Protein AF-A0AA39K3X1-F1 (afdb_monomer_lite)

InterPro domains:
  IPR007224 Transcription initiation factor Rrn11, conserved region [PF04090] (18-90)
  IPR053029 Transcription initiation factor Rrn11 [PTHR28244] (105-151)

Radius of gyration: 19.69 Å; chains: 1; bounding box: 39×39×62 Å

Foldseek 3Di:
DDDPQAPVLVVDDPPDDPVVSVLSVLVNQLVVCLVVVVLVSNLVSLVVNVPDPVDPNLVVLVSVLSSQDRPPLEPVNLVVSLVSLVVSCVVCVPCVLVSLVVNLVSCVSNVNLVVSLVSLVVPCVDPPNVPPVVSVVSNVVSVVVVVVCVVVVDPPDDDDPPPPDD

Sequence (166 aa):
MSLPFLFHSLDVGPRLSARKLHICRLYDVLELSLSRNELTRARKAWAILARCKEIHWTTMWTTAVRVLGDETFDEHDSSKKIAFLHEMMLQLPDKRETILKEIILRNIMAGQFRKALDELELYLPSFPYQDDPVLHNYAGLLSLYLSQSSINGVDDGMLPFDVFQA

Organism: NCBI:txid47425

Structure (mmCIF, N/CA/C/O backbone):
data_AF-A0AA39K3X1-F1
#
_entry.id   AF-A0AA39K3X1-F1
#
loop_
_atom_site.group_PDB
_atom_site.id
_atom_site.type_symbol
_atom_site.label_atom_id
_atom_site.label_alt_id
_atom_site.label_comp_id
_atom_site.label_asym_id
_atom_site.label_entity_id
_atom_site.label_seq_id
_atom_site.pdbx_PDB_ins_code
_atom_site.Cartn_x
_atom_site.Cartn_y
_atom_site.Cartn_z
_atom_site.occupancy
_atom_site.B_iso_or_equiv
_atom_site.auth_seq_id
_atom_site.auth_comp_id
_atom_site.auth_asym_id
_atom_site.auth_atom_id
_atom_site.pdbx_PDB_model_num
ATOM 1 N N . MET A 1 1 ? -7.489 -3.195 -12.512 1.00 32.59 1 MET A N 1
ATOM 2 C CA . MET A 1 1 ? -7.018 -3.435 -13.894 1.00 32.59 1 MET A CA 1
ATOM 3 C C . 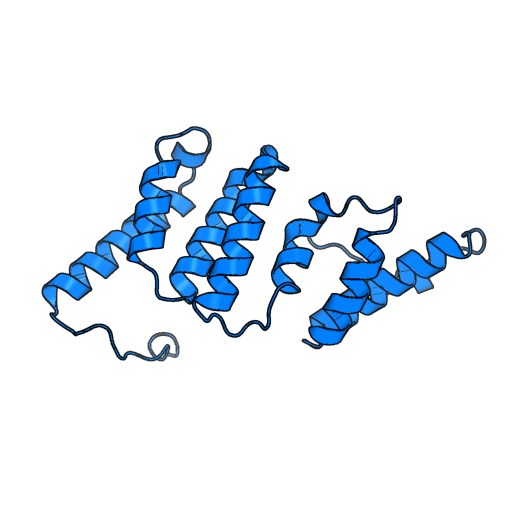MET A 1 1 ? -5.902 -4.461 -13.842 1.00 32.59 1 MET A C 1
ATOM 5 O O . MET A 1 1 ? -4.822 -4.149 -13.361 1.00 32.59 1 MET A O 1
ATOM 9 N N . SER A 1 2 ? -6.200 -5.694 -14.242 1.00 39.28 2 SER A N 1
ATOM 10 C CA . SER A 1 2 ? -5.246 -6.797 -14.360 1.00 39.28 2 SER A CA 1
ATOM 11 C C . SER A 1 2 ? -4.316 -6.541 -15.546 1.00 39.28 2 SER A C 1
ATOM 13 O O . SER A 1 2 ? -4.753 -6.548 -16.695 1.00 39.28 2 SER A O 1
ATOM 15 N N . LEU A 1 3 ? -3.050 -6.267 -15.264 1.00 47.81 3 LEU A N 1
ATOM 16 C CA . LEU A 1 3 ? -2.003 -6.101 -16.263 1.00 47.81 3 LEU A CA 1
ATOM 17 C C . LEU A 1 3 ? -1.613 -7.500 -16.808 1.00 47.81 3 LEU A C 1
ATOM 19 O O . LEU A 1 3 ? -1.159 -8.332 -16.024 1.00 47.81 3 LEU A O 1
ATOM 23 N N . PRO A 1 4 ? -1.744 -7.793 -18.121 1.00 52.97 4 PRO A N 1
ATOM 24 C CA . PRO A 1 4 ? -1.232 -9.027 -18.718 1.00 52.97 4 PRO A CA 1
ATOM 25 C C . PRO A 1 4 ? 0.275 -8.865 -18.986 1.00 52.97 4 PRO A C 1
ATOM 27 O O . PRO A 1 4 ? 0.670 -8.477 -20.080 1.00 52.97 4 PRO A O 1
ATOM 30 N N . PHE A 1 5 ? 1.122 -9.021 -17.963 1.00 53.84 5 PHE A N 1
ATOM 31 C CA . PHE A 1 5 ? 2.535 -8.595 -18.046 1.00 53.84 5 PHE A CA 1
ATOM 32 C C . PHE A 1 5 ? 3.573 -9.695 -17.821 1.00 53.84 5 PHE A C 1
ATOM 34 O O . PHE A 1 5 ? 4.760 -9.433 -17.994 1.00 53.84 5 PHE A O 1
ATOM 41 N N . LEU A 1 6 ? 3.171 -10.922 -17.488 1.00 55.50 6 LEU A N 1
ATOM 42 C CA . LEU A 1 6 ? 4.128 -12.017 -17.347 1.00 55.50 6 LEU A CA 1
ATOM 43 C C . LEU A 1 6 ? 4.673 -12.427 -18.719 1.00 55.50 6 LEU A C 1
ATOM 45 O O . LEU A 1 6 ? 3.911 -12.830 -19.593 1.00 55.50 6 LEU A O 1
ATOM 49 N N . PHE A 1 7 ? 5.998 -12.363 -18.868 1.00 61.19 7 PHE A N 1
ATOM 50 C CA . PHE A 1 7 ? 6.747 -12.811 -20.043 1.00 61.19 7 PHE A CA 1
ATOM 51 C C . PHE A 1 7 ? 6.624 -11.930 -21.283 1.00 61.19 7 PHE A C 1
ATOM 53 O O . PHE A 1 7 ? 6.866 -12.399 -22.396 1.00 61.19 7 PHE A O 1
ATOM 60 N N . HIS A 1 8 ? 6.364 -10.629 -21.122 1.00 63.56 8 HIS A N 1
ATOM 61 C CA . HIS A 1 8 ? 6.401 -9.722 -22.271 1.00 63.56 8 HIS A CA 1
ATOM 62 C C . HIS A 1 8 ? 7.777 -9.732 -22.954 1.00 63.56 8 HIS A C 1
ATOM 64 O O . HIS A 1 8 ? 7.856 -9.518 -24.154 1.00 63.56 8 HIS A O 1
ATOM 70 N N . SER A 1 9 ? 8.856 -10.066 -22.231 1.00 56.94 9 SER A N 1
ATOM 71 C CA . SER A 1 9 ? 10.188 -10.278 -22.812 1.00 56.94 9 SER A CA 1
ATOM 72 C C . SER A 1 9 ? 10.268 -11.391 -23.870 1.00 56.94 9 SER A C 1
ATOM 74 O O . SER A 1 9 ? 11.198 -11.354 -24.677 1.00 56.94 9 SER A O 1
ATOM 76 N N . LEU A 1 10 ? 9.327 -12.343 -23.886 1.00 58.78 10 LEU A N 1
ATOM 77 C CA . LEU A 1 10 ? 9.239 -13.416 -24.884 1.00 58.78 10 LEU A CA 1
ATOM 78 C C . LEU A 1 10 ? 8.483 -12.983 -26.149 1.00 58.78 10 LEU A C 1
ATOM 80 O O . LEU A 1 10 ? 8.795 -13.471 -27.231 1.00 58.78 10 LEU A O 1
ATOM 84 N N . ASP A 1 11 ? 7.545 -12.042 -26.020 1.00 57.19 11 ASP A N 1
ATOM 85 C CA . ASP A 1 11 ? 6.695 -11.562 -27.119 1.00 57.19 11 ASP A CA 1
ATOM 86 C C . ASP A 1 11 ? 7.312 -10.408 -27.917 1.00 57.19 11 ASP A C 1
ATOM 88 O O . ASP A 1 11 ? 6.744 -9.963 -28.922 1.00 57.19 11 ASP A O 1
ATOM 92 N N . VAL A 1 12 ? 8.467 -9.872 -27.498 1.00 62.19 12 VAL A N 1
ATOM 93 C CA . VAL A 1 12 ? 8.986 -8.677 -28.164 1.00 62.19 12 VAL A CA 1
ATOM 94 C C . VAL A 1 12 ? 9.766 -8.990 -29.432 1.00 62.19 12 VAL A C 1
ATOM 96 O O . VAL A 1 12 ? 10.792 -9.666 -29.422 1.00 62.19 12 VAL A O 1
ATOM 99 N N . GLY A 1 13 ? 9.295 -8.401 -30.533 1.00 60.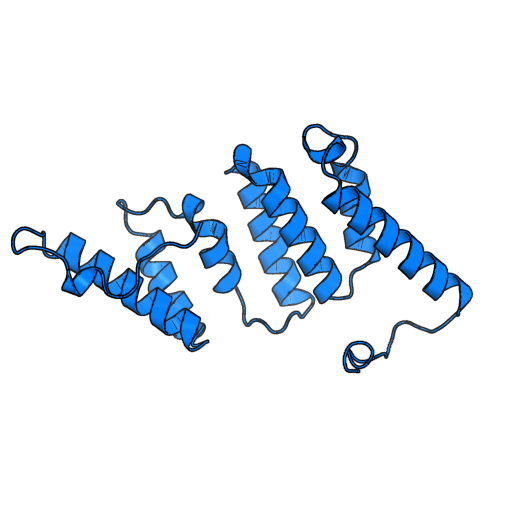94 13 GLY A N 1
ATOM 100 C CA . GLY A 1 13 ? 9.926 -8.496 -31.842 1.00 60.94 13 GLY A CA 1
ATOM 101 C C . GLY A 1 13 ? 11.378 -7.980 -31.890 1.00 60.94 13 GLY A C 1
ATOM 102 O O . GLY A 1 13 ? 11.820 -7.218 -31.024 1.00 60.94 13 GLY A O 1
ATOM 103 N N . PRO A 1 14 ? 12.122 -8.320 -32.959 1.00 58.66 14 PRO A N 1
ATOM 104 C CA . PRO A 1 14 ? 13.588 -8.215 -33.062 1.00 58.66 14 PRO A CA 1
ATOM 105 C C . PRO A 1 14 ? 14.182 -6.788 -33.067 1.00 58.66 14 PRO A C 1
ATOM 107 O O . PRO A 1 14 ? 15.363 -6.616 -33.352 1.00 58.66 14 PRO A O 1
ATOM 110 N N . ARG A 1 15 ? 13.395 -5.743 -32.775 1.00 58.94 15 ARG A N 1
ATOM 111 C CA . ARG A 1 15 ? 13.786 -4.320 -32.883 1.00 58.94 15 ARG A CA 1
ATOM 112 C C . ARG A 1 15 ? 13.834 -3.571 -31.545 1.00 58.94 15 ARG A C 1
ATOM 114 O O . ARG A 1 15 ? 13.777 -2.343 -31.524 1.00 58.94 15 ARG A O 1
ATOM 121 N N . LEU A 1 16 ? 13.914 -4.273 -30.417 1.00 70.25 16 LEU A N 1
ATOM 122 C CA . LEU A 1 16 ? 14.123 -3.617 -29.127 1.00 70.25 16 LEU A CA 1
ATOM 123 C C . LEU A 1 16 ? 15.573 -3.185 -28.917 1.00 70.25 16 LEU A C 1
ATOM 125 O O . LEU A 1 16 ? 16.508 -3.921 -29.218 1.00 70.25 16 LEU A O 1
ATOM 129 N N . SER A 1 17 ? 15.758 -2.033 -28.269 1.00 83.12 17 SER A N 1
ATOM 130 C CA . SER A 1 17 ? 17.048 -1.699 -27.671 1.00 83.12 17 SER A CA 1
ATOM 131 C C . SER A 1 17 ? 17.346 -2.634 -26.493 1.00 83.12 17 SER A C 1
ATOM 133 O O . SER A 1 17 ? 16.439 -3.015 -25.744 1.00 83.12 17 SER A O 1
ATOM 135 N N . ALA A 1 18 ? 18.626 -2.954 -26.272 1.00 85.06 18 ALA A N 1
ATOM 136 C CA . ALA A 1 18 ? 19.065 -3.761 -25.128 1.00 85.06 18 ALA A CA 1
ATOM 137 C C . ALA A 1 18 ? 18.517 -3.217 -23.795 1.00 85.06 18 ALA A C 1
ATOM 139 O O . ALA A 1 18 ? 18.087 -3.976 -22.930 1.00 85.06 18 ALA A O 1
ATOM 140 N N . ARG A 1 19 ? 18.438 -1.886 -23.662 1.00 87.44 19 ARG A N 1
ATOM 141 C CA . ARG A 1 19 ? 17.865 -1.213 -22.491 1.00 87.44 19 ARG A CA 1
ATOM 142 C C . ARG A 1 19 ? 16.397 -1.573 -22.260 1.00 87.44 19 ARG A C 1
ATOM 144 O O . ARG A 1 19 ? 16.036 -1.911 -21.137 1.00 87.44 19 ARG A O 1
ATOM 151 N N . LYS A 1 20 ? 15.559 -1.526 -23.300 1.00 83.94 20 LYS A N 1
ATOM 152 C CA . LYS A 1 20 ? 14.134 -1.860 -23.172 1.00 83.94 20 LYS A CA 1
ATOM 153 C C . LYS A 1 20 ? 13.943 -3.341 -22.832 1.00 83.94 20 LYS A C 1
ATOM 155 O O . LYS A 1 20 ? 13.129 -3.653 -21.973 1.00 83.94 20 LYS A O 1
ATOM 160 N N . LEU A 1 21 ? 14.761 -4.228 -23.404 1.00 86.06 21 LEU A N 1
ATOM 161 C CA . LEU A 1 21 ? 14.763 -5.650 -23.048 1.00 86.06 21 LEU A CA 1
ATOM 162 C C . LEU A 1 21 ? 15.142 -5.883 -21.574 1.00 86.06 21 LEU A C 1
ATOM 164 O O . LEU A 1 21 ? 14.496 -6.680 -20.899 1.00 86.06 21 LEU A O 1
ATOM 168 N N . HIS A 1 22 ? 16.154 -5.179 -21.052 1.00 87.56 22 HIS A N 1
ATOM 169 C CA . HIS A 1 22 ? 16.517 -5.259 -19.633 1.00 87.56 22 HIS A CA 1
ATOM 170 C C . HIS A 1 22 ? 15.399 -4.770 -18.713 1.00 87.56 22 HIS A C 1
ATOM 172 O O . HIS A 1 22 ? 15.148 -5.408 -17.695 1.00 87.56 22 HIS A O 1
ATOM 178 N N . ILE A 1 23 ? 14.708 -3.689 -19.081 1.00 88.19 23 ILE A N 1
ATOM 179 C CA . ILE A 1 23 ? 13.554 -3.192 -18.324 1.00 88.19 23 ILE A CA 1
ATOM 180 C C . ILE A 1 23 ? 12.435 -4.240 -18.310 1.00 88.19 23 ILE A C 1
ATOM 182 O O . ILE A 1 23 ? 11.955 -4.580 -17.234 1.00 88.19 23 ILE A O 1
ATOM 186 N N . CYS A 1 24 ? 12.074 -4.820 -19.462 1.00 86.25 24 CYS A N 1
ATOM 187 C CA . CYS A 1 24 ? 11.061 -5.880 -19.532 1.00 86.25 24 CYS A CA 1
ATOM 188 C C . CYS A 1 24 ? 11.431 -7.092 -18.665 1.00 86.25 24 CYS A C 1
ATOM 190 O O . CYS A 1 24 ? 10.618 -7.553 -17.873 1.00 86.25 24 CYS A O 1
ATOM 192 N N . ARG A 1 25 ? 12.682 -7.559 -18.739 1.00 87.62 25 ARG A N 1
ATOM 193 C CA . ARG A 1 25 ? 13.162 -8.666 -17.896 1.00 87.62 25 ARG A CA 1
ATOM 194 C C . ARG A 1 25 ? 13.117 -8.330 -16.409 1.00 87.62 25 ARG A C 1
ATOM 196 O O . ARG A 1 25 ? 12.865 -9.205 -15.591 1.00 87.62 25 ARG A O 1
ATOM 203 N N . LEU A 1 26 ? 13.392 -7.081 -16.047 1.00 89.50 26 LEU A N 1
ATOM 204 C CA . LEU A 1 26 ? 13.360 -6.645 -14.657 1.00 89.50 26 LEU A CA 1
ATOM 205 C C . LEU A 1 26 ? 11.921 -6.578 -14.118 1.00 89.50 26 LEU A C 1
ATOM 207 O O . LEU A 1 26 ? 11.707 -6.933 -12.961 1.00 89.50 26 LEU A O 1
ATOM 211 N N . TYR A 1 27 ? 10.946 -6.219 -14.962 1.00 89.06 27 TYR A N 1
ATOM 212 C CA . TYR A 1 27 ? 9.519 -6.389 -14.668 1.00 89.06 27 TYR A CA 1
ATOM 213 C C . TYR A 1 27 ? 9.151 -7.861 -14.468 1.00 89.06 27 TYR A C 1
ATOM 215 O O . TYR A 1 27 ? 8.552 -8.190 -13.450 1.00 89.06 27 TYR A O 1
ATOM 223 N N . ASP A 1 28 ? 9.572 -8.753 -15.371 1.00 88.88 28 ASP A N 1
ATOM 224 C CA . ASP A 1 28 ? 9.301 -10.191 -15.238 1.00 88.88 28 ASP A CA 1
ATOM 225 C C . ASP A 1 28 ? 9.877 -10.750 -13.923 1.00 88.88 28 ASP A C 1
ATOM 227 O O . ASP A 1 28 ? 9.206 -11.488 -13.203 1.00 88.88 28 ASP A O 1
ATOM 231 N N . VAL A 1 29 ? 11.111 -10.369 -13.566 1.00 91.38 29 VAL A N 1
ATOM 232 C CA . VAL A 1 29 ? 11.740 -10.763 -12.293 1.00 91.38 29 VAL A CA 1
ATOM 233 C C . VAL A 1 29 ? 10.962 -10.220 -11.098 1.00 91.38 29 VAL A C 1
ATOM 235 O O . VAL A 1 29 ? 10.792 -10.950 -10.121 1.00 91.38 29 VAL A O 1
ATOM 238 N N . LEU A 1 30 ? 10.493 -8.970 -11.158 1.00 90.69 30 LEU A N 1
ATOM 239 C CA . LEU A 1 30 ? 9.681 -8.380 -10.099 1.00 90.69 30 LEU A CA 1
ATOM 240 C C . LEU A 1 30 ? 8.378 -9.167 -9.917 1.00 90.69 30 LEU A C 1
ATOM 242 O O . LEU A 1 30 ? 8.138 -9.666 -8.821 1.00 90.69 30 LEU A O 1
ATOM 246 N N . GLU A 1 31 ? 7.591 -9.350 -10.975 1.00 88.94 31 GLU A N 1
ATOM 247 C CA . GLU A 1 31 ? 6.313 -10.075 -10.927 1.00 88.94 31 GLU A CA 1
ATOM 248 C C . GLU A 1 31 ? 6.492 -11.520 -10.438 1.00 88.94 31 GLU A C 1
ATOM 250 O O . GLU A 1 31 ? 5.785 -11.976 -9.537 1.00 88.94 31 GLU A O 1
ATOM 255 N N . LEU A 1 32 ? 7.511 -12.229 -10.938 1.00 90.50 32 LEU A N 1
ATOM 256 C CA . LEU A 1 32 ? 7.834 -13.577 -10.466 1.00 90.50 32 LEU A CA 1
ATOM 257 C C . LEU A 1 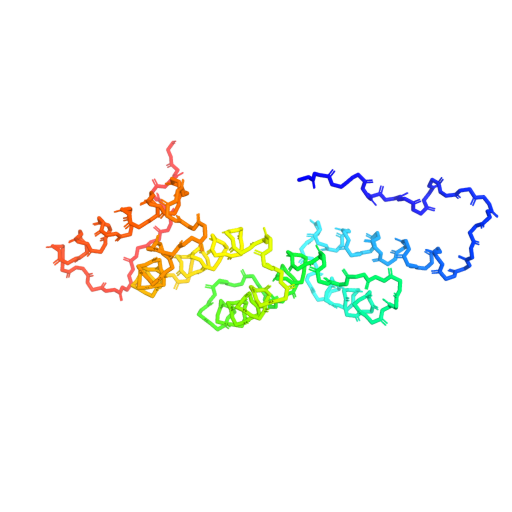32 ? 8.220 -13.584 -8.983 1.00 90.50 32 LEU A C 1
ATOM 259 O O . LEU A 1 32 ? 7.738 -14.433 -8.233 1.00 90.50 32 LEU A O 1
ATOM 263 N N . SER A 1 33 ? 9.049 -12.639 -8.535 1.00 90.44 33 SER A N 1
ATOM 264 C CA . SER A 1 33 ? 9.435 -12.550 -7.121 1.00 90.44 33 SER A CA 1
ATOM 265 C C . SER A 1 33 ? 8.252 -12.214 -6.209 1.00 90.44 33 SER A C 1
ATOM 267 O O . SER A 1 33 ? 8.147 -12.786 -5.127 1.00 90.44 33 SER A O 1
ATOM 269 N N . LEU A 1 34 ? 7.315 -11.375 -6.665 1.00 89.44 34 LEU A N 1
ATOM 270 C CA . LEU A 1 34 ? 6.082 -11.059 -5.941 1.00 89.44 34 LEU A CA 1
ATOM 271 C C . LEU A 1 34 ? 5.136 -12.259 -5.860 1.00 89.44 34 LEU A C 1
ATOM 273 O O . LEU A 1 34 ? 4.531 -12.477 -4.810 1.00 89.44 34 LEU A O 1
ATOM 277 N N . SER A 1 35 ? 5.036 -13.047 -6.936 1.00 88.50 35 SER A N 1
ATOM 278 C CA . SER A 1 35 ? 4.225 -14.272 -6.969 1.00 88.50 35 SER A CA 1
ATOM 279 C C . SER A 1 35 ? 4.765 -15.366 -6.042 1.00 88.50 35 SER A C 1
ATOM 281 O O . SER A 1 35 ? 3.993 -16.123 -5.466 1.00 88.50 35 SER A O 1
ATOM 283 N N . ARG A 1 36 ? 6.091 -15.421 -5.854 1.00 89.31 36 ARG A N 1
ATOM 284 C CA . ARG A 1 36 ? 6.776 -16.382 -4.971 1.00 89.31 36 ARG A CA 1
ATOM 285 C C . ARG A 1 36 ? 6.949 -15.891 -3.535 1.00 89.31 36 ARG A C 1
ATOM 287 O O . ARG A 1 36 ? 7.553 -16.592 -2.732 1.00 89.31 36 ARG A O 1
ATOM 294 N N . ASN A 1 37 ? 6.464 -14.691 -3.224 1.00 86.00 37 ASN A N 1
ATOM 295 C CA . ASN A 1 37 ? 6.684 -14.020 -1.943 1.00 86.00 37 ASN A CA 1
ATOM 296 C C . ASN A 1 37 ? 8.179 -13.830 -1.575 1.00 86.00 37 ASN A C 1
ATOM 298 O O . ASN A 1 37 ? 8.545 -13.721 -0.408 1.00 86.00 37 ASN A O 1
ATOM 302 N N . GLU A 1 38 ? 9.071 -13.759 -2.571 1.00 90.75 38 GLU A N 1
ATOM 303 C CA . GLU A 1 38 ? 10.502 -13.474 -2.385 1.00 90.75 38 GLU A CA 1
ATOM 304 C C . GLU A 1 38 ? 10.725 -11.951 -2.249 1.00 90.75 38 GLU A C 1
ATOM 306 O O . GLU A 1 38 ? 11.329 -11.308 -3.116 1.00 90.75 38 GLU A O 1
ATOM 311 N N . LEU A 1 39 ? 10.235 -11.348 -1.158 1.00 88.94 39 LEU A N 1
ATOM 312 C CA . LEU A 1 39 ? 10.196 -9.884 -0.980 1.00 88.94 39 LEU A CA 1
ATOM 313 C C . LEU A 1 39 ? 11.578 -9.219 -1.049 1.00 88.94 39 LEU A C 1
ATOM 315 O O . LEU A 1 39 ? 11.723 -8.133 -1.607 1.00 88.94 39 LEU A O 1
ATOM 319 N N . THR A 1 40 ? 12.630 -9.880 -0.561 1.00 90.62 40 THR A N 1
ATOM 320 C CA . THR A 1 40 ? 14.003 -9.348 -0.621 1.00 90.62 40 THR A CA 1
ATOM 321 C C . THR A 1 40 ? 14.496 -9.168 -2.058 1.00 90.62 40 THR A C 1
ATOM 323 O O . THR A 1 40 ? 15.166 -8.178 -2.374 1.00 90.62 40 THR A O 1
ATOM 326 N N . ARG A 1 41 ? 14.154 -10.104 -2.951 1.00 90.56 41 ARG A N 1
ATOM 327 C CA . ARG A 1 41 ? 14.469 -10.023 -4.380 1.00 90.56 41 ARG A CA 1
ATOM 328 C C . ARG A 1 41 ? 13.569 -9.007 -5.073 1.00 90.56 41 ARG A C 1
ATOM 330 O O . ARG A 1 41 ? 14.088 -8.192 -5.838 1.00 90.56 41 ARG A O 1
ATOM 337 N N . ALA A 1 42 ? 12.276 -9.003 -4.751 1.00 92.56 42 ALA A N 1
ATOM 338 C CA . ALA A 1 42 ? 11.320 -8.026 -5.266 1.00 92.56 42 ALA A CA 1
ATOM 339 C C . ALA A 1 42 ? 11.767 -6.592 -4.956 1.00 92.56 42 ALA A C 1
ATOM 341 O O . ALA A 1 42 ? 11.784 -5.741 -5.840 1.00 92.56 42 ALA A O 1
ATOM 342 N N . ARG A 1 43 ? 12.263 -6.344 -3.739 1.00 91.38 43 ARG A N 1
ATOM 343 C CA . ARG A 1 43 ? 12.785 -5.044 -3.292 1.00 91.38 43 ARG A CA 1
ATOM 344 C C . ARG A 1 43 ? 13.978 -4.564 -4.087 1.00 91.38 43 ARG A C 1
ATOM 346 O O . ARG A 1 43 ? 14.025 -3.402 -4.483 1.00 91.38 43 ARG A O 1
ATOM 353 N N . LYS A 1 44 ? 14.915 -5.462 -4.381 1.00 92.56 44 LYS A N 1
ATOM 354 C CA . LYS A 1 44 ? 16.063 -5.141 -5.235 1.00 92.56 44 LYS A CA 1
ATOM 355 C C . LYS A 1 44 ? 15.620 -4.832 -6.664 1.00 92.56 44 LYS A C 1
ATOM 357 O O . LYS A 1 44 ? 16.071 -3.838 -7.227 1.00 92.56 44 LYS A O 1
ATOM 362 N N . ALA A 1 45 ? 14.729 -5.645 -7.234 1.00 92.25 45 ALA A N 1
ATOM 363 C CA . ALA A 1 45 ? 14.216 -5.427 -8.585 1.00 92.25 45 ALA A CA 1
ATOM 364 C C . ALA A 1 45 ? 13.451 -4.096 -8.690 1.00 92.25 45 ALA A C 1
ATOM 366 O O . ALA A 1 45 ? 13.730 -3.285 -9.573 1.00 92.25 45 ALA A O 1
ATOM 367 N N . TRP A 1 46 ? 12.566 -3.831 -7.728 1.00 92.00 46 TRP A N 1
ATOM 368 C CA . TRP A 1 46 ? 11.801 -2.594 -7.619 1.00 92.00 46 TRP A CA 1
ATOM 369 C C . TRP A 1 46 ? 12.696 -1.360 -7.468 1.00 92.00 46 TRP A C 1
ATOM 371 O O . TRP A 1 46 ? 12.516 -0.384 -8.191 1.00 92.00 46 TRP A O 1
ATOM 381 N N . ALA A 1 47 ? 13.716 -1.409 -6.605 1.00 91.44 47 ALA A N 1
ATOM 382 C CA . ALA A 1 47 ? 14.643 -0.292 -6.409 1.00 91.44 47 ALA A CA 1
ATOM 383 C C . ALA A 1 47 ? 15.415 0.079 -7.688 1.00 91.44 47 ALA A C 1
ATOM 385 O O . ALA A 1 47 ? 15.741 1.247 -7.902 1.00 91.44 47 ALA A O 1
ATOM 386 N N . ILE A 1 48 ? 15.706 -0.897 -8.552 1.00 92.38 48 ILE A N 1
ATOM 387 C CA . ILE A 1 48 ? 16.342 -0.642 -9.850 1.00 92.38 48 ILE A CA 1
ATOM 388 C C . ILE A 1 48 ? 15.321 -0.048 -10.835 1.00 92.38 48 ILE A C 1
ATOM 390 O O . ILE A 1 48 ? 15.643 0.928 -11.515 1.00 92.38 48 ILE A O 1
ATOM 394 N N . LEU A 1 49 ? 14.090 -0.576 -10.884 1.00 90.00 49 LEU A N 1
ATOM 395 C CA . LEU A 1 49 ? 13.017 -0.057 -11.747 1.00 90.00 49 LEU A CA 1
ATOM 396 C C . LEU A 1 49 ? 12.666 1.394 -11.403 1.00 90.00 49 LEU A C 1
ATOM 398 O O . LEU A 1 49 ? 12.629 2.236 -12.295 1.00 90.00 49 LEU A O 1
ATOM 402 N N . ALA A 1 50 ? 12.500 1.717 -10.120 1.00 88.94 50 ALA A N 1
ATOM 403 C CA . ALA A 1 50 ? 12.133 3.059 -9.667 1.00 88.94 50 ALA A CA 1
ATOM 404 C C . ALA A 1 50 ? 13.165 4.141 -10.043 1.00 88.94 50 ALA A C 1
ATOM 406 O O . ALA A 1 50 ? 12.830 5.319 -10.129 1.00 88.94 50 ALA A O 1
ATOM 407 N N . ARG A 1 51 ? 14.423 3.754 -10.301 1.00 89.69 51 ARG A N 1
ATOM 408 C CA . ARG A 1 51 ? 15.502 4.658 -10.738 1.00 89.69 51 ARG A CA 1
ATOM 409 C C . ARG A 1 51 ? 15.597 4.799 -12.259 1.00 89.69 51 ARG A C 1
ATOM 411 O O . ARG A 1 51 ? 16.396 5.597 -12.752 1.00 89.69 51 ARG A O 1
ATOM 418 N N . CYS A 1 52 ? 14.841 4.010 -13.019 1.00 89.62 52 CYS A N 1
ATOM 419 C CA . CYS A 1 52 ? 14.847 4.078 -14.473 1.00 89.62 52 CYS A CA 1
ATOM 420 C C . CYS A 1 52 ? 13.947 5.226 -14.942 1.00 89.62 52 CYS A C 1
ATOM 422 O O . CYS A 1 52 ? 12.758 5.248 -14.652 1.00 89.62 52 CYS A O 1
ATOM 424 N N . LYS A 1 53 ? 14.500 6.147 -15.737 1.00 87.38 53 LYS A N 1
ATOM 425 C CA . LYS A 1 53 ? 13.780 7.310 -16.291 1.00 87.38 53 LYS A CA 1
ATOM 426 C C . LYS A 1 53 ? 12.554 6.961 -17.143 1.00 87.38 53 LYS A C 1
ATOM 428 O O . LYS A 1 53 ? 11.682 7.796 -17.327 1.00 87.38 53 LYS A O 1
ATOM 433 N N . GLU A 1 54 ? 12.511 5.756 -17.708 1.00 84.38 54 GLU A N 1
ATOM 434 C CA . GLU A 1 54 ? 11.378 5.282 -18.506 1.00 84.38 54 GLU A CA 1
ATOM 435 C C . GLU A 1 54 ? 10.162 4.912 -17.648 1.00 84.38 54 GLU A C 1
ATOM 437 O O . GLU A 1 54 ? 9.065 4.745 -18.179 1.00 84.38 54 GLU A O 1
ATOM 442 N N . ILE A 1 55 ? 10.355 4.749 -16.337 1.00 84.94 55 ILE A N 1
ATOM 443 C CA . ILE A 1 55 ? 9.359 4.198 -15.427 1.00 84.94 55 ILE A CA 1
ATOM 444 C C . ILE A 1 55 ? 8.815 5.312 -14.544 1.00 84.94 55 ILE A C 1
ATOM 446 O O . ILE A 1 55 ? 9.523 5.908 -13.734 1.00 84.94 55 ILE A O 1
ATOM 450 N N . HIS A 1 56 ? 7.513 5.548 -14.663 1.00 83.00 56 HIS A N 1
ATOM 451 C CA . HIS A 1 56 ? 6.786 6.448 -13.779 1.00 83.00 56 HIS A CA 1
ATOM 452 C C . HIS A 1 56 ? 6.448 5.694 -12.494 1.00 83.00 56 HIS A C 1
ATOM 454 O O . HIS A 1 56 ? 5.361 5.133 -12.362 1.00 83.00 56 HIS A O 1
ATOM 460 N N . TRP A 1 57 ? 7.398 5.630 -11.563 1.00 82.81 57 TRP A N 1
ATOM 461 C CA . TRP A 1 57 ? 7.285 4.814 -10.347 1.00 82.81 57 TRP A CA 1
ATOM 462 C C . TRP A 1 57 ? 6.027 5.123 -9.515 1.00 82.81 57 TRP A C 1
ATOM 464 O O . TRP A 1 57 ? 5.458 4.208 -8.923 1.00 82.81 57 TRP A O 1
ATOM 474 N N . THR A 1 58 ? 5.541 6.369 -9.527 1.00 82.38 58 THR A N 1
ATOM 475 C CA . THR A 1 58 ? 4.311 6.798 -8.834 1.00 82.38 58 THR A CA 1
ATOM 476 C C . THR A 1 58 ? 3.079 6.027 -9.307 1.00 82.38 58 THR A C 1
ATOM 478 O O . THR A 1 58 ? 2.196 5.698 -8.520 1.00 82.38 58 THR A O 1
ATOM 481 N N . THR A 1 59 ? 3.023 5.641 -10.584 1.00 83.88 59 THR A N 1
ATOM 482 C CA . THR A 1 59 ? 1.897 4.861 -11.125 1.00 83.88 59 THR A CA 1
ATOM 483 C C . THR A 1 59 ? 1.797 3.457 -10.521 1.00 83.88 59 THR A C 1
ATOM 485 O O . THR A 1 59 ? 0.708 2.884 -10.494 1.00 83.88 59 THR A O 1
ATOM 488 N N . MET A 1 60 ? 2.907 2.949 -9.978 1.00 86.50 60 MET A N 1
ATOM 489 C CA . MET A 1 60 ? 3.081 1.618 -9.397 1.00 86.50 60 MET A CA 1
ATOM 490 C C . MET A 1 60 ? 3.197 1.661 -7.862 1.00 86.50 60 MET A C 1
ATOM 492 O O . MET A 1 60 ? 3.850 0.815 -7.247 1.00 86.50 60 MET A O 1
ATOM 496 N N . TRP A 1 61 ? 2.556 2.640 -7.222 1.00 89.19 61 TRP A N 1
ATOM 497 C CA . TRP A 1 61 ? 2.568 2.790 -5.765 1.00 89.19 61 TRP A CA 1
ATOM 498 C C . TRP A 1 61 ? 2.090 1.530 -5.021 1.00 89.19 61 TRP A C 1
ATOM 500 O O . TRP A 1 61 ? 2.655 1.196 -3.986 1.00 89.19 61 TRP A O 1
ATOM 510 N N . THR A 1 62 ? 1.129 0.771 -5.561 1.00 88.88 62 THR A N 1
ATOM 511 C CA . THR A 1 62 ? 0.659 -0.498 -4.967 1.00 88.88 62 THR A CA 1
ATOM 512 C C . THR A 1 62 ? 1.778 -1.534 -4.885 1.00 88.88 62 THR A C 1
ATOM 514 O O . THR A 1 62 ? 1.913 -2.249 -3.894 1.00 88.88 62 THR A O 1
ATOM 517 N N . THR A 1 63 ? 2.622 -1.589 -5.916 1.00 88.94 63 THR A N 1
ATOM 518 C CA . THR A 1 63 ? 3.796 -2.460 -5.955 1.00 88.94 63 THR A CA 1
ATOM 519 C C . THR A 1 63 ? 4.853 -1.984 -4.967 1.00 88.94 63 THR A C 1
ATOM 521 O O . THR A 1 63 ? 5.442 -2.802 -4.267 1.00 88.94 63 THR A O 1
ATOM 524 N N . ALA A 1 64 ? 5.052 -0.666 -4.858 1.00 88.69 64 ALA A N 1
ATOM 525 C CA . ALA A 1 64 ? 5.956 -0.089 -3.870 1.00 88.69 64 ALA A CA 1
ATOM 526 C C . ALA A 1 64 ? 5.535 -0.455 -2.440 1.00 88.69 64 ALA A C 1
ATOM 528 O O . ALA A 1 64 ? 6.374 -0.909 -1.671 1.00 88.69 64 ALA A O 1
ATOM 529 N N . VAL A 1 65 ? 4.244 -0.340 -2.116 1.00 89.00 65 VAL A N 1
ATOM 530 C CA . VAL A 1 65 ? 3.687 -0.691 -0.800 1.00 89.00 65 VAL A CA 1
ATOM 531 C C . VAL A 1 65 ? 3.875 -2.174 -0.490 1.00 89.00 65 VAL A C 1
ATOM 533 O O . VAL A 1 65 ? 4.305 -2.505 0.608 1.00 89.00 65 VAL A O 1
ATOM 536 N N . ARG A 1 66 ? 3.609 -3.064 -1.455 1.00 86.56 66 ARG A N 1
ATOM 537 C CA . ARG A 1 66 ? 3.776 -4.521 -1.292 1.00 86.56 66 ARG A CA 1
ATOM 538 C C . ARG A 1 66 ? 5.225 -4.938 -1.032 1.00 86.56 66 ARG A C 1
ATOM 540 O O . ARG A 1 66 ? 5.493 -5.969 -0.433 1.00 86.56 66 ARG A O 1
ATOM 547 N N . VAL A 1 67 ? 6.171 -4.173 -1.558 1.00 88.62 67 VAL A N 1
ATOM 548 C CA . VAL A 1 67 ? 7.606 -4.461 -1.460 1.00 88.62 67 VAL A CA 1
ATOM 549 C C . VAL A 1 67 ? 8.254 -3.770 -0.253 1.00 88.62 67 VAL A C 1
ATOM 551 O O . VAL A 1 67 ? 9.339 -4.161 0.206 1.00 88.62 67 VAL A O 1
ATOM 554 N N . LEU A 1 68 ? 7.613 -2.713 0.241 1.00 85.12 68 LEU A N 1
ATOM 555 C CA . LEU A 1 68 ? 8.014 -1.998 1.437 1.00 85.12 68 LEU A CA 1
ATOM 556 C C . LEU A 1 68 ? 7.751 -2.912 2.635 1.00 85.12 68 LEU A C 1
ATOM 558 O O . LEU A 1 68 ? 6.627 -3.334 2.825 1.00 85.12 68 LEU A O 1
ATOM 562 N N . GLY A 1 69 ? 8.772 -3.237 3.427 1.00 77.56 69 GLY A N 1
ATOM 563 C CA . GLY A 1 69 ? 8.577 -4.053 4.629 1.00 77.56 69 GLY A CA 1
ATOM 564 C C . GLY A 1 69 ? 8.376 -5.557 4.389 1.00 77.56 69 GLY A C 1
ATOM 565 O O . GLY A 1 69 ? 8.611 -6.036 3.276 1.00 77.56 69 GLY A O 1
ATOM 566 N N . ASP A 1 70 ? 8.040 -6.298 5.448 1.00 70.44 70 ASP A N 1
ATOM 567 C CA . ASP A 1 70 ? 8.164 -7.770 5.506 1.00 70.44 70 ASP A CA 1
ATOM 568 C C . ASP A 1 70 ? 6.816 -8.517 5.682 1.00 70.44 70 ASP A C 1
ATOM 570 O O . ASP A 1 70 ? 6.803 -9.689 6.042 1.00 70.44 70 ASP A O 1
ATOM 574 N N . GLU A 1 71 ? 5.680 -7.873 5.367 1.00 70.75 71 GLU A N 1
ATOM 575 C CA . GLU A 1 71 ? 4.309 -8.449 5.432 1.00 70.75 71 GLU A CA 1
ATOM 576 C C . GLU A 1 71 ? 3.955 -9.076 6.798 1.00 70.75 71 GLU A C 1
ATOM 578 O O . GLU A 1 71 ? 3.079 -9.930 6.906 1.00 70.75 71 GLU A O 1
ATOM 583 N N . THR A 1 72 ? 4.623 -8.635 7.865 1.00 71.31 72 THR A N 1
ATOM 584 C CA . THR A 1 72 ? 4.387 -9.086 9.243 1.00 71.31 72 THR A CA 1
ATOM 585 C C . THR A 1 72 ? 3.128 -8.470 9.855 1.00 71.31 72 THR A C 1
ATOM 587 O O . THR A 1 72 ? 2.704 -8.915 10.917 1.00 71.31 72 THR A O 1
ATOM 590 N N . PHE A 1 73 ? 2.539 -7.458 9.197 1.00 68.50 73 PHE A N 1
ATOM 591 C CA . PHE A 1 73 ? 1.400 -6.654 9.673 1.00 68.50 73 PHE A CA 1
ATOM 592 C C . PHE A 1 73 ? 1.585 -6.082 11.085 1.00 68.50 73 PHE A C 1
ATOM 594 O O . PHE A 1 73 ? 0.622 -5.664 11.723 1.00 68.50 73 PHE A O 1
ATOM 601 N N . ASP A 1 74 ? 2.827 -6.017 11.567 1.00 76.50 74 ASP A N 1
ATOM 602 C CA . ASP A 1 74 ? 3.134 -5.395 12.844 1.00 76.50 74 ASP A CA 1
ATOM 603 C C . ASP A 1 74 ? 2.948 -3.867 12.764 1.00 76.50 74 ASP A C 1
ATOM 605 O O . ASP A 1 74 ? 2.849 -3.267 11.683 1.00 76.50 74 ASP A O 1
ATOM 609 N N . GLU A 1 75 ? 2.868 -3.215 13.926 1.00 74.50 75 GLU A N 1
ATOM 610 C CA . GLU A 1 75 ? 2.680 -1.763 14.012 1.00 74.50 75 GLU A CA 1
ATOM 611 C C . GLU A 1 75 ? 3.798 -0.992 13.286 1.00 74.50 75 GLU A C 1
ATOM 613 O O . GLU A 1 75 ? 3.554 0.064 12.698 1.00 74.50 75 GLU A O 1
ATOM 618 N N . HIS A 1 76 ? 5.023 -1.520 13.273 1.00 79.00 76 HIS A N 1
ATOM 619 C CA . HIS A 1 76 ? 6.177 -0.850 12.684 1.00 79.00 76 HIS A CA 1
ATOM 620 C C . HIS A 1 76 ? 6.179 -0.920 11.146 1.00 79.00 76 HIS A C 1
ATOM 622 O O . HIS A 1 76 ? 6.470 0.076 10.477 1.00 79.00 76 HIS A O 1
ATOM 628 N N . ASP A 1 77 ? 5.832 -2.076 10.581 1.00 80.50 77 ASP A N 1
ATOM 629 C CA . ASP A 1 77 ? 5.625 -2.325 9.155 1.00 80.50 77 ASP A CA 1
ATOM 630 C C . ASP A 1 77 ? 4.469 -1.471 8.636 1.00 80.50 77 ASP A C 1
ATOM 632 O O . ASP A 1 77 ? 4.609 -0.735 7.652 1.00 80.50 77 ASP A O 1
ATOM 636 N N . SER A 1 78 ? 3.355 -1.490 9.370 1.00 83.00 78 SER A N 1
ATOM 637 C CA . SER A 1 78 ? 2.160 -0.718 9.045 1.00 83.00 78 SER A CA 1
ATOM 638 C C . SER A 1 78 ? 2.441 0.781 9.090 1.00 83.00 78 SER A C 1
ATOM 640 O O . SER A 1 78 ? 2.114 1.479 8.134 1.00 83.00 78 SER A O 1
ATOM 642 N N . SER A 1 79 ? 3.152 1.278 10.108 1.00 85.88 79 SER A N 1
ATOM 643 C CA . SER A 1 79 ? 3.529 2.694 10.223 1.00 85.88 79 SER A CA 1
ATOM 644 C C . SER A 1 79 ? 4.358 3.188 9.029 1.00 85.88 79 SER A C 1
ATOM 646 O O . SER A 1 79 ? 4.057 4.237 8.456 1.00 85.88 79 SER A O 1
ATOM 648 N N . LYS A 1 80 ? 5.359 2.414 8.583 1.00 87.75 80 LYS A N 1
ATOM 649 C CA . LYS A 1 80 ? 6.173 2.771 7.405 1.00 87.75 80 LYS A CA 1
ATOM 650 C C . LYS A 1 80 ? 5.342 2.821 6.127 1.00 87.75 80 LYS A C 1
ATOM 652 O O . LYS A 1 80 ? 5.517 3.731 5.316 1.00 87.75 80 LYS A O 1
ATOM 657 N N . LYS A 1 81 ? 4.457 1.839 5.936 1.00 89.06 81 LYS A N 1
ATOM 658 C CA . LYS A 1 81 ? 3.577 1.768 4.764 1.00 89.06 81 LYS A CA 1
ATOM 659 C C . LYS A 1 81 ? 2.550 2.893 4.763 1.00 89.06 81 LYS A C 1
ATOM 661 O O . LYS A 1 81 ? 2.350 3.504 3.721 1.00 89.06 81 LYS A O 1
ATOM 666 N N . ILE A 1 82 ? 1.966 3.211 5.915 1.00 90.31 82 ILE A N 1
ATOM 667 C CA . ILE A 1 82 ? 1.019 4.318 6.082 1.00 90.31 82 ILE A CA 1
ATOM 668 C C . ILE A 1 82 ? 1.697 5.654 5.764 1.00 90.31 82 ILE A C 1
ATOM 670 O O . ILE A 1 82 ? 1.203 6.386 4.914 1.00 90.31 82 ILE A O 1
ATOM 674 N N . ALA A 1 83 ? 2.884 5.922 6.320 1.00 91.12 83 ALA A N 1
ATOM 675 C CA . ALA A 1 83 ? 3.630 7.146 6.018 1.00 91.12 83 ALA A CA 1
ATOM 676 C C . ALA A 1 83 ? 3.934 7.294 4.514 1.00 91.12 83 ALA A C 1
ATOM 678 O O . ALA A 1 83 ? 3.811 8.380 3.947 1.00 91.12 83 ALA A O 1
ATOM 679 N N . PHE A 1 84 ? 4.286 6.192 3.843 1.00 91.12 84 PHE A N 1
ATOM 680 C CA . PHE A 1 84 ? 4.454 6.182 2.390 1.00 91.12 84 PHE A CA 1
ATOM 681 C C . PHE A 1 84 ? 3.137 6.466 1.648 1.00 91.12 84 PHE A C 1
ATOM 683 O O . PHE A 1 84 ? 3.130 7.217 0.674 1.00 91.12 84 PHE A O 1
ATOM 690 N N . LEU A 1 85 ? 2.019 5.890 2.093 1.00 90.81 85 LEU A N 1
ATOM 691 C CA . LEU A 1 85 ? 0.701 6.103 1.490 1.00 90.81 85 LEU A CA 1
ATOM 692 C C . LEU A 1 85 ? 0.229 7.556 1.640 1.00 90.81 85 LEU A C 1
ATOM 694 O O . LEU A 1 85 ? -0.286 8.111 0.670 1.00 90.81 85 LEU A O 1
ATOM 698 N N . HIS A 1 86 ? 0.468 8.207 2.782 1.00 90.81 86 HIS A N 1
ATOM 699 C CA . HIS A 1 86 ? 0.180 9.638 2.957 1.00 90.81 86 HIS A CA 1
ATOM 700 C C . HIS A 1 86 ? 0.952 10.508 1.963 1.00 90.81 86 HIS A C 1
ATOM 702 O O . HIS A 1 86 ? 0.359 11.383 1.332 1.00 90.81 86 HIS A O 1
ATOM 708 N N . GLU A 1 87 ? 2.238 10.226 1.737 1.00 91.00 87 GLU A N 1
ATOM 709 C CA . GLU A 1 87 ? 3.016 10.905 0.691 1.00 91.00 87 GLU A CA 1
ATOM 710 C C . GLU A 1 87 ? 2.397 10.662 -0.699 1.00 91.00 87 GLU A C 1
ATOM 712 O O . GLU A 1 87 ? 2.286 11.574 -1.519 1.00 91.00 87 GLU A O 1
ATOM 717 N N . MET A 1 88 ? 1.902 9.449 -0.969 1.00 88.62 88 MET A N 1
ATOM 718 C CA . MET A 1 88 ? 1.229 9.139 -2.236 1.00 88.62 88 MET A CA 1
ATOM 719 C C . MET A 1 88 ? -0.106 9.870 -2.409 1.00 88.62 88 MET A C 1
ATOM 721 O O . MET A 1 88 ? -0.437 10.228 -3.540 1.00 88.62 88 MET A O 1
ATOM 725 N N . MET A 1 89 ? -0.848 10.170 -1.338 1.00 88.44 89 MET A N 1
ATOM 726 C CA . MET A 1 89 ? -2.063 10.999 -1.425 1.00 88.44 89 MET A CA 1
ATOM 727 C C . MET A 1 89 ? -1.768 12.421 -1.923 1.00 88.44 89 MET A C 1
ATOM 729 O O . MET A 1 89 ? -2.625 13.040 -2.567 1.00 88.44 89 MET A O 1
ATOM 733 N N . LEU A 1 90 ? -0.570 12.945 -1.644 1.00 88.00 90 LEU A N 1
ATOM 734 C CA . LEU A 1 90 ? -0.120 14.244 -2.148 1.00 88.00 90 LEU A CA 1
ATOM 735 C C . LEU A 1 90 ? 0.249 14.167 -3.633 1.00 88.00 90 LEU A C 1
ATOM 737 O O . LEU A 1 90 ? -0.149 15.037 -4.405 1.00 88.00 90 LEU A O 1
ATOM 741 N N . GLN A 1 91 ? 0.958 13.109 -4.034 1.00 87.75 91 GLN A N 1
ATOM 742 C CA . GLN A 1 91 ? 1.451 12.931 -5.405 1.00 87.75 91 GLN A CA 1
ATOM 743 C C . GLN A 1 91 ? 0.364 12.477 -6.398 1.00 87.75 91 GLN A C 1
ATOM 745 O O . GLN A 1 91 ? 0.495 12.705 -7.599 1.00 87.75 91 GLN A O 1
ATOM 750 N N . LEU A 1 92 ? -0.697 11.811 -5.926 1.00 87.62 92 LEU A N 1
ATOM 751 C CA . LEU A 1 92 ? -1.736 11.191 -6.758 1.00 87.62 92 LEU A CA 1
ATOM 752 C C . LEU A 1 92 ? -3.144 11.595 -6.285 1.00 87.62 92 LEU A C 1
ATOM 754 O O . LEU A 1 92 ? -3.844 10.775 -5.679 1.00 87.62 92 LEU A O 1
ATOM 758 N N . PRO A 1 93 ? -3.596 12.831 -6.573 1.00 85.12 93 PRO A N 1
ATOM 759 C CA . PRO A 1 93 ? -4.902 13.315 -6.129 1.00 85.12 93 PRO A CA 1
ATOM 760 C C . PRO A 1 93 ? -6.062 12.441 -6.625 1.00 85.12 93 PRO A C 1
ATOM 762 O O . PRO A 1 93 ? -6.984 12.164 -5.863 1.00 85.12 93 PRO A O 1
ATOM 765 N N . ASP A 1 94 ? -5.960 11.914 -7.845 1.00 86.44 94 ASP A N 1
ATOM 766 C CA . ASP A 1 94 ? -6.999 11.089 -8.474 1.00 86.44 94 ASP A CA 1
ATOM 767 C C . ASP A 1 94 ? -7.197 9.727 -7.792 1.00 86.44 94 ASP A C 1
ATOM 769 O O . ASP A 1 94 ? -8.221 9.075 -7.977 1.00 86.44 94 ASP A O 1
ATOM 773 N N . LYS A 1 95 ? -6.204 9.257 -7.025 1.00 87.00 95 LYS A N 1
ATOM 774 C CA . LYS A 1 95 ? -6.229 7.941 -6.366 1.00 87.00 95 LYS A CA 1
ATOM 775 C C . LYS A 1 95 ? -6.432 8.028 -4.857 1.00 87.00 95 LYS A C 1
ATOM 777 O O . LYS A 1 95 ? -6.364 6.999 -4.183 1.00 87.00 95 LYS A O 1
ATOM 782 N N . ARG A 1 96 ? -6.698 9.220 -4.319 1.00 88.12 96 ARG A N 1
ATOM 783 C CA . ARG A 1 96 ? -6.808 9.462 -2.876 1.00 88.12 96 ARG A CA 1
ATOM 784 C C . ARG A 1 96 ? -7.800 8.543 -2.170 1.00 88.12 96 ARG A C 1
ATOM 786 O O . ARG A 1 96 ? -7.453 8.008 -1.128 1.00 88.12 96 ARG A O 1
ATOM 793 N N . GLU A 1 97 ? -8.968 8.281 -2.754 1.00 89.50 97 GLU A N 1
ATOM 794 C CA . GLU A 1 97 ? -9.951 7.340 -2.189 1.00 89.50 97 GLU A CA 1
ATOM 795 C C . GLU A 1 97 ? -9.386 5.923 -2.049 1.00 89.50 97 GLU A C 1
ATOM 797 O O . GLU A 1 97 ? -9.508 5.291 -1.002 1.00 89.50 97 GLU A O 1
ATOM 802 N N . THR A 1 98 ? -8.722 5.421 -3.096 1.00 90.69 98 THR A N 1
ATOM 803 C CA . THR A 1 98 ? -8.122 4.078 -3.072 1.00 90.69 98 THR A CA 1
ATOM 804 C C . THR A 1 98 ? -6.966 3.983 -2.084 1.00 90.69 98 THR A C 1
ATOM 806 O O . THR A 1 98 ? -6.807 2.959 -1.426 1.00 90.69 98 THR A O 1
ATOM 809 N N . ILE A 1 99 ? -6.187 5.058 -1.953 1.00 90.44 99 ILE A N 1
ATOM 810 C CA . ILE A 1 99 ? -5.079 5.137 -1.004 1.00 90.44 99 ILE A CA 1
ATOM 811 C C . ILE A 1 99 ? -5.620 5.202 0.429 1.00 90.44 99 ILE A C 1
ATOM 813 O O . ILE A 1 99 ? -5.123 4.486 1.291 1.00 90.44 99 ILE A O 1
ATOM 817 N N . LEU A 1 100 ? -6.680 5.977 0.676 1.00 90.94 100 LEU A N 1
ATOM 818 C CA . LEU A 1 100 ? -7.321 6.073 1.987 1.00 90.94 100 LEU A CA 1
ATOM 819 C C . LEU A 1 100 ? -7.893 4.721 2.438 1.00 90.94 100 LEU A C 1
ATOM 821 O O . LEU A 1 100 ? -7.655 4.303 3.568 1.00 90.94 100 LEU A O 1
ATOM 825 N N . LYS A 1 101 ? -8.574 3.991 1.544 1.00 92.12 101 LYS A N 1
ATOM 826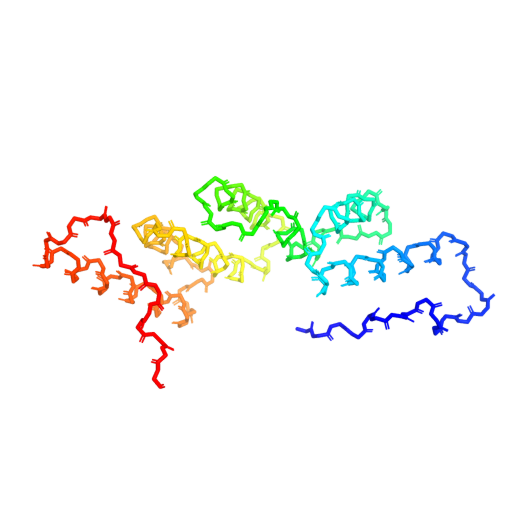 C CA . LYS A 1 101 ? -9.050 2.622 1.822 1.00 92.12 101 LYS A CA 1
ATOM 827 C C . LYS A 1 101 ? -7.915 1.695 2.255 1.00 92.12 101 LYS A C 1
ATOM 829 O O . LYS A 1 101 ? -8.080 0.926 3.198 1.00 92.12 101 LYS A O 1
ATOM 834 N N . GLU A 1 102 ? -6.771 1.784 1.582 1.00 91.19 102 GLU A N 1
ATOM 835 C CA . GLU A 1 102 ? -5.587 0.991 1.910 1.00 91.19 102 GLU A CA 1
ATOM 836 C C . GLU A 1 102 ? -5.002 1.375 3.280 1.00 91.19 102 GLU A C 1
ATOM 838 O O . GLU A 1 102 ? -4.639 0.491 4.053 1.00 91.19 102 GLU A O 1
ATOM 843 N N . ILE A 1 103 ? -4.943 2.670 3.612 1.00 91.38 103 ILE A N 1
ATOM 844 C CA . ILE A 1 103 ? -4.483 3.144 4.928 1.00 91.38 103 ILE A CA 1
ATOM 845 C C . ILE A 1 103 ? -5.378 2.589 6.045 1.00 91.38 103 ILE A C 1
ATOM 847 O O . ILE A 1 103 ? -4.877 2.008 7.010 1.00 91.38 103 ILE A O 1
ATOM 851 N N . ILE A 1 104 ? -6.699 2.700 5.886 1.00 92.81 104 ILE A N 1
ATOM 852 C CA . ILE A 1 104 ? -7.679 2.196 6.858 1.00 92.81 104 ILE A CA 1
ATOM 853 C C . ILE A 1 104 ? -7.514 0.690 7.049 1.00 92.81 104 ILE A C 1
ATOM 855 O O . ILE A 1 104 ? -7.406 0.225 8.182 1.00 92.81 104 ILE A O 1
ATOM 859 N N . LEU A 1 105 ? -7.444 -0.073 5.955 1.00 90.69 105 LEU A N 1
ATOM 860 C CA . LEU A 1 105 ? -7.279 -1.523 6.023 1.00 90.69 105 LEU A CA 1
ATOM 861 C C . LEU A 1 105 ? -5.994 -1.904 6.766 1.00 90.69 105 LEU A C 1
ATOM 863 O O . LEU A 1 105 ? -6.006 -2.819 7.582 1.00 90.69 105 LEU A O 1
ATOM 867 N N . ARG A 1 106 ? -4.898 -1.176 6.545 1.00 89.19 106 ARG A N 1
ATOM 868 C CA . ARG A 1 106 ? -3.631 -1.417 7.248 1.00 89.19 106 ARG A CA 1
ATOM 869 C C . ARG A 1 106 ? -3.721 -1.124 8.736 1.00 89.19 106 ARG A C 1
ATOM 871 O O . ARG A 1 106 ? -3.248 -1.937 9.523 1.00 89.19 106 ARG A O 1
ATOM 878 N N . ASN A 1 107 ? -4.364 -0.024 9.126 1.00 88.44 107 ASN A N 1
ATOM 879 C CA . ASN A 1 107 ? -4.624 0.256 10.537 1.00 88.44 107 ASN A CA 1
ATOM 880 C C . ASN A 1 107 ? -5.478 -0.853 11.177 1.00 88.44 107 ASN A C 1
ATOM 882 O O . ASN A 1 107 ? -5.179 -1.279 12.288 1.00 88.44 107 ASN A O 1
ATOM 886 N N . ILE A 1 108 ? -6.487 -1.375 10.469 1.00 89.94 108 ILE A N 1
ATOM 887 C CA . ILE A 1 108 ? -7.316 -2.502 10.931 1.00 89.94 108 ILE A CA 1
ATOM 888 C C . ILE A 1 108 ? -6.479 -3.774 11.109 1.00 89.94 108 ILE A C 1
ATOM 890 O O . ILE A 1 108 ? -6.571 -4.424 12.147 1.00 89.94 108 ILE A O 1
ATOM 894 N N . MET A 1 109 ? -5.642 -4.124 10.127 1.00 87.31 109 MET A N 1
ATOM 895 C CA . MET A 1 109 ? -4.782 -5.315 10.194 1.00 87.31 109 MET A CA 1
ATOM 896 C C . MET A 1 109 ? -3.738 -5.226 11.312 1.00 87.31 109 MET A C 1
ATOM 898 O O . MET A 1 109 ? -3.400 -6.245 11.903 1.00 87.31 109 MET A O 1
ATOM 902 N N . ALA A 1 110 ? -3.278 -4.016 11.636 1.00 86.69 110 ALA A N 1
ATOM 903 C CA . ALA A 1 110 ? -2.391 -3.749 12.765 1.00 86.69 110 ALA A CA 1
ATOM 904 C C . ALA A 1 110 ? -3.117 -3.693 14.128 1.00 86.69 110 ALA A C 1
ATOM 906 O O . ALA A 1 110 ? -2.494 -3.360 15.134 1.00 86.69 110 ALA A O 1
ATOM 907 N N . GLY A 1 111 ? -4.433 -3.945 14.175 1.00 86.38 111 GLY A N 1
ATOM 908 C CA . GLY A 1 111 ? -5.253 -3.849 15.391 1.00 86.38 111 GLY A CA 1
ATOM 909 C C . GLY A 1 111 ? -5.533 -2.416 15.861 1.00 86.38 111 GLY A C 1
ATOM 910 O O . GLY A 1 111 ? -6.097 -2.198 16.929 1.00 86.38 111 GLY A O 1
ATOM 911 N N . GLN A 1 112 ? -5.175 -1.403 15.072 1.00 89.12 112 GLN A N 1
ATOM 912 C CA . GLN A 1 112 ? -5.271 0.014 15.432 1.00 89.12 112 GLN A CA 1
ATOM 913 C C . GLN A 1 112 ? -6.635 0.608 15.070 1.00 89.12 112 GLN A C 1
ATOM 915 O O . GLN A 1 112 ? -6.733 1.637 14.397 1.00 89.12 112 GLN A O 1
ATOM 920 N N . PHE A 1 113 ? -7.710 -0.028 15.539 1.00 91.19 113 PHE A N 1
ATOM 921 C CA . PHE A 1 113 ? -9.089 0.326 15.183 1.00 91.19 113 PHE A CA 1
ATOM 922 C C . PHE A 1 113 ? -9.446 1.777 15.517 1.00 91.19 113 PHE A C 1
ATOM 924 O O . PHE A 1 113 ? -10.148 2.432 14.749 1.00 91.19 113 PHE A O 1
ATOM 931 N N . ARG A 1 114 ? -8.930 2.305 16.637 1.00 90.12 114 ARG A N 1
ATOM 932 C CA . ARG A 1 114 ? -9.173 3.696 17.037 1.00 90.12 114 ARG A CA 1
ATOM 933 C C . ARG A 1 114 ? -8.547 4.691 16.061 1.00 90.12 114 ARG A C 1
ATOM 935 O O . ARG A 1 114 ? -9.243 5.580 15.591 1.00 90.12 114 ARG A O 1
ATOM 942 N N . LYS A 1 115 ? -7.274 4.491 15.703 1.00 90.56 115 LYS A N 1
ATOM 943 C CA . LYS A 1 115 ? -6.576 5.342 14.727 1.00 90.56 115 LYS A CA 1
ATOM 944 C C . LYS A 1 115 ? -7.252 5.275 13.355 1.00 90.56 115 LYS A C 1
ATOM 946 O O . LYS A 1 115 ? -7.407 6.305 12.712 1.00 90.56 115 LYS A O 1
ATOM 951 N N . ALA A 1 116 ? -7.700 4.084 12.942 1.00 92.50 116 ALA A N 1
ATOM 952 C CA . ALA A 1 116 ? -8.452 3.907 11.700 1.00 92.50 116 ALA A CA 1
ATOM 953 C C . ALA A 1 116 ? -9.751 4.730 11.684 1.00 92.50 116 ALA A C 1
ATOM 955 O O . ALA A 1 116 ? -10.072 5.344 10.668 1.00 92.50 116 ALA A O 1
ATOM 956 N N . LEU A 1 117 ? -10.489 4.741 12.801 1.00 92.44 117 LEU A N 1
ATOM 957 C CA . LEU A 1 117 ? -11.724 5.511 12.926 1.00 92.44 117 LEU A CA 1
ATOM 958 C C . LEU A 1 117 ? -11.453 7.019 12.948 1.00 92.44 117 LEU A C 1
ATOM 960 O O . LEU A 1 117 ? -12.090 7.741 12.190 1.00 92.44 117 LEU A O 1
ATOM 964 N N . ASP A 1 118 ? -10.487 7.482 13.747 1.00 92.88 118 ASP A N 1
ATOM 965 C CA . ASP A 1 118 ? -10.138 8.907 13.828 1.00 92.88 118 ASP A CA 1
ATOM 966 C C . ASP A 1 118 ? -9.701 9.448 12.441 1.00 92.88 118 ASP A C 1
ATOM 968 O O . ASP A 1 118 ? -10.046 10.563 12.048 1.00 92.88 118 ASP A O 1
ATOM 972 N N . GLU A 1 119 ? -8.980 8.639 11.656 1.00 90.88 119 GLU A N 1
ATOM 973 C CA . GLU A 1 119 ? -8.574 8.987 10.290 1.00 90.88 119 GLU A CA 1
ATOM 974 C C . GLU A 1 119 ? -9.757 9.009 9.308 1.00 90.88 119 GLU A C 1
ATOM 976 O O . GLU A 1 119 ? -9.862 9.913 8.476 1.00 90.88 119 GLU A O 1
ATOM 981 N N . LEU A 1 120 ? -10.693 8.064 9.427 1.00 91.44 120 LEU A N 1
ATOM 982 C CA . LEU A 1 120 ? -11.944 8.080 8.666 1.00 91.44 120 LEU A CA 1
ATOM 983 C C . LEU A 1 120 ? -12.766 9.335 8.960 1.00 91.44 120 LEU A C 1
ATOM 985 O O . LEU A 1 120 ? -13.179 10.016 8.025 1.00 91.44 120 LEU A O 1
ATOM 989 N N . GLU A 1 121 ? -12.969 9.670 10.232 1.00 90.94 121 GLU A N 1
ATOM 990 C CA . GLU A 1 121 ? -13.733 10.848 10.655 1.00 90.94 121 GLU A CA 1
ATOM 991 C C . GLU A 1 121 ? -13.113 12.159 10.153 1.00 90.94 121 GLU A C 1
ATOM 993 O O . GLU A 1 121 ? -13.840 13.105 9.844 1.00 90.94 121 GLU A O 1
ATOM 998 N N . LEU A 1 122 ? -11.785 12.207 10.006 1.00 91.50 122 LEU A N 1
ATOM 999 C CA . LEU A 1 122 ? -11.083 13.356 9.439 1.00 91.50 122 LEU A CA 1
ATOM 1000 C C . LEU A 1 122 ? -11.381 13.551 7.943 1.00 91.50 122 LEU A C 1
ATOM 1002 O O . LEU A 1 122 ? -11.593 14.681 7.496 1.00 91.50 122 LEU A O 1
ATOM 1006 N N . TYR A 1 123 ? -11.368 12.473 7.153 1.00 88.19 123 TYR A N 1
ATOM 1007 C CA . TYR A 1 123 ? -11.470 12.562 5.691 1.00 88.19 123 TYR A CA 1
ATOM 1008 C C . TYR A 1 123 ? -12.906 12.515 5.166 1.00 88.19 123 TYR A C 1
ATOM 1010 O O . TYR A 1 123 ? -13.219 13.186 4.187 1.00 88.19 123 TYR A O 1
ATOM 1018 N N . LEU A 1 124 ? -13.788 11.762 5.813 1.00 88.56 124 LEU A N 1
ATOM 1019 C CA . LEU A 1 124 ? -15.146 11.464 5.353 1.00 88.56 124 LEU A CA 1
ATOM 1020 C C . LEU A 1 124 ? -16.051 12.701 5.143 1.00 88.56 124 LEU A C 1
ATOM 1022 O O . LEU A 1 124 ? -16.826 12.688 4.189 1.00 88.56 124 LEU A O 1
ATOM 1026 N N . PRO A 1 125 ? -15.926 13.811 5.904 1.00 89.50 125 PRO A N 1
ATOM 1027 C CA . PRO A 1 125 ? -16.656 15.051 5.616 1.00 89.50 125 PRO A CA 1
ATOM 1028 C C . PRO A 1 125 ? -16.176 15.800 4.362 1.00 89.50 125 PRO A C 1
ATOM 1030 O O . PRO A 1 125 ? -16.838 16.731 3.911 1.00 89.50 125 PRO A O 1
ATOM 1033 N N . SER A 1 126 ? -15.000 15.461 3.827 1.00 87.12 126 SER A N 1
ATOM 1034 C CA . SER A 1 126 ? -14.387 16.175 2.705 1.00 87.12 126 SER A CA 1
ATOM 1035 C C . SER A 1 126 ? -14.732 15.521 1.366 1.00 87.12 126 SER A C 1
ATOM 1037 O O . SER A 1 126 ? -14.765 14.298 1.241 1.00 87.12 126 SER A O 1
ATOM 1039 N N . PHE A 1 127 ? -14.901 16.328 0.314 1.00 77.88 127 PHE A N 1
ATOM 1040 C CA . PHE A 1 127 ? -14.926 15.812 -1.058 1.00 77.88 127 PHE A CA 1
ATOM 1041 C C . PHE A 1 127 ? -13.550 15.211 -1.411 1.00 77.88 127 PHE A C 1
ATOM 1043 O O . PHE A 1 127 ? -12.530 15.851 -1.126 1.00 77.88 127 PHE A O 1
ATOM 1050 N N . PRO A 1 128 ? -13.468 14.027 -2.046 1.00 81.38 128 PRO A N 1
ATOM 1051 C CA . PRO A 1 128 ? -14.553 13.223 -2.633 1.00 81.38 128 PRO A CA 1
ATOM 1052 C C . PRO A 1 128 ? -15.099 12.085 -1.740 1.00 81.38 128 PRO A C 1
ATOM 1054 O O . PRO A 1 128 ? -15.956 11.319 -2.164 1.00 81.38 128 PRO A O 1
ATOM 1057 N N . TYR A 1 129 ? -14.636 11.964 -0.495 1.00 85.00 129 TYR A N 1
ATOM 1058 C CA . TYR A 1 129 ? -14.879 10.795 0.364 1.00 85.00 129 TYR A CA 1
ATOM 1059 C C . TYR A 1 129 ? -16.308 10.684 0.907 1.00 85.00 129 TYR A C 1
ATOM 1061 O O . TYR A 1 129 ? -16.750 9.588 1.248 1.00 85.00 129 TYR A O 1
ATOM 1069 N N . GLN A 1 130 ? -17.030 11.803 0.977 1.00 86.00 130 GLN A N 1
ATOM 1070 C CA . GLN A 1 130 ? -18.397 11.878 1.502 1.00 86.00 130 GLN A CA 1
ATOM 1071 C C . GLN A 1 130 ? -19.391 10.944 0.788 1.00 86.00 130 GLN A C 1
ATOM 1073 O O . GLN A 1 130 ? -20.354 10.497 1.406 1.00 86.00 130 GLN A O 1
ATOM 1078 N N . ASP A 1 131 ? -19.159 10.641 -0.491 1.00 85.38 131 ASP A N 1
ATOM 1079 C CA . ASP A 1 131 ? -20.079 9.865 -1.329 1.00 85.38 131 ASP A CA 1
ATOM 1080 C C . ASP A 1 131 ? -19.666 8.385 -1.431 1.00 85.38 131 ASP A C 1
ATOM 1082 O O . ASP A 1 131 ? -20.343 7.595 -2.090 1.00 85.38 131 ASP A O 1
ATOM 1086 N N . ASP A 1 132 ? -18.566 7.981 -0.783 1.00 88.69 132 ASP A N 1
ATOM 1087 C CA . ASP A 1 132 ? -18.035 6.623 -0.873 1.00 88.69 132 ASP A CA 1
ATOM 1088 C C . ASP A 1 132 ? -18.678 5.691 0.172 1.00 88.69 132 ASP A C 1
ATOM 1090 O O . ASP A 1 132 ? -18.305 5.719 1.353 1.00 88.69 132 ASP A O 1
ATOM 1094 N N . PRO A 1 133 ? -19.603 4.794 -0.225 1.00 89.50 133 PRO A N 1
ATOM 1095 C CA . PRO A 1 133 ? -20.309 3.933 0.719 1.00 89.50 133 PRO A CA 1
ATOM 1096 C C . PRO A 1 133 ? -19.372 2.957 1.437 1.00 89.50 133 PRO A C 1
ATOM 1098 O O . PRO A 1 133 ? -19.675 2.512 2.542 1.00 89.50 133 PRO A O 1
ATOM 1101 N N . VAL A 1 134 ? -18.227 2.611 0.840 1.00 90.69 134 VAL A N 1
ATOM 1102 C CA . VAL A 1 134 ? -17.272 1.678 1.448 1.00 90.69 134 VAL A CA 1
ATOM 1103 C C . VAL A 1 134 ? -16.603 2.316 2.664 1.00 90.69 134 VAL A C 1
ATOM 1105 O O . VAL A 1 134 ? -16.429 1.645 3.679 1.00 90.69 134 VAL A O 1
ATOM 1108 N N . LEU A 1 135 ? -16.270 3.608 2.593 1.00 90.94 135 LEU A N 1
ATOM 1109 C CA . LEU A 1 135 ? -15.673 4.334 3.717 1.00 90.94 135 LEU A CA 1
ATOM 1110 C C . LEU A 1 135 ? -16.669 4.491 4.872 1.00 90.94 135 LEU A C 1
ATOM 1112 O O . LEU A 1 135 ? -16.311 4.233 6.021 1.00 90.94 135 LEU A O 1
ATOM 1116 N N . HIS A 1 136 ? -17.933 4.802 4.568 1.00 91.69 136 HIS A N 1
ATOM 1117 C CA . HIS A 1 136 ? -19.008 4.838 5.570 1.00 91.69 136 HIS A CA 1
ATOM 1118 C C . HIS A 1 136 ? -19.241 3.477 6.228 1.00 91.69 136 HIS A C 1
ATOM 1120 O O . HIS A 1 136 ? -19.397 3.400 7.446 1.00 91.69 136 HIS A O 1
ATOM 1126 N N . ASN A 1 137 ? -19.206 2.391 5.447 1.00 92.50 137 ASN A N 1
ATOM 1127 C CA . ASN A 1 137 ? -19.315 1.036 5.986 1.00 92.50 137 ASN A CA 1
ATOM 1128 C C . ASN A 1 137 ? -18.167 0.723 6.953 1.00 92.50 137 ASN A C 1
ATOM 1130 O O . ASN A 1 137 ? -18.418 0.190 8.032 1.00 92.50 137 ASN A O 1
ATOM 1134 N N . TYR A 1 138 ? -16.923 1.083 6.614 1.00 92.31 138 TYR A N 1
ATOM 1135 C CA . TYR A 1 138 ? -15.798 0.909 7.536 1.00 92.31 138 TYR A CA 1
ATOM 1136 C C .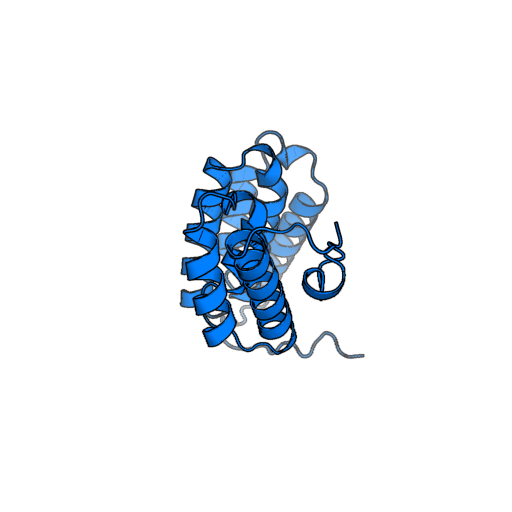 TYR A 1 138 ? -15.962 1.735 8.813 1.00 92.31 138 TYR A C 1
ATOM 1138 O O . TYR A 1 138 ? -15.765 1.191 9.897 1.00 92.31 138 TYR A O 1
ATOM 1146 N N . ALA A 1 139 ? -16.380 3.000 8.714 1.00 92.38 139 ALA A N 1
ATOM 1147 C CA . ALA A 1 139 ? -16.620 3.843 9.886 1.00 92.38 139 ALA A CA 1
ATOM 1148 C C . ALA A 1 139 ? -17.701 3.246 10.806 1.00 92.38 139 ALA A C 1
ATOM 1150 O O . ALA A 1 139 ? -17.507 3.159 12.021 1.00 92.38 139 ALA A O 1
ATOM 1151 N N . GLY A 1 140 ? -18.808 2.763 10.232 1.00 92.56 140 GLY A N 1
ATOM 1152 C CA . GLY A 1 140 ? -19.880 2.099 10.974 1.00 92.56 140 GLY A CA 1
ATOM 1153 C C . GLY A 1 140 ? -19.428 0.804 11.653 1.00 92.56 140 GLY A C 1
ATOM 1154 O O . GLY A 1 140 ? -19.683 0.612 12.842 1.00 92.56 140 GLY A O 1
ATOM 1155 N N . LEU A 1 141 ? -18.708 -0.064 10.934 1.00 93.12 141 LEU A N 1
ATOM 1156 C CA . LEU A 1 141 ? -18.181 -1.318 11.483 1.00 93.12 141 LEU A CA 1
ATOM 1157 C C . LEU A 1 141 ? -17.165 -1.076 12.606 1.00 93.12 141 LEU A C 1
ATOM 1159 O O . LEU A 1 141 ? -17.238 -1.734 13.642 1.00 93.12 141 LEU A O 1
ATOM 1163 N N . LEU A 1 142 ? -16.261 -0.108 12.437 1.00 93.00 142 LEU A N 1
ATOM 1164 C CA . LEU A 1 142 ? -15.286 0.269 13.463 1.00 93.00 142 LEU A CA 1
ATOM 1165 C C . LEU A 1 142 ? -15.963 0.851 14.703 1.00 93.00 142 LEU A C 1
ATOM 1167 O O . LEU A 1 142 ? -15.612 0.484 15.822 1.00 93.00 142 LEU A O 1
ATOM 1171 N N . SER A 1 143 ? -16.968 1.706 14.512 1.00 93.00 143 SER A N 1
ATOM 1172 C CA . SER A 1 143 ? -17.741 2.293 15.611 1.00 93.00 143 SER A CA 1
ATOM 1173 C C . SER A 1 143 ? -18.477 1.219 16.415 1.00 93.00 143 SER A C 1
ATOM 1175 O O . SER A 1 143 ? -18.429 1.217 17.646 1.00 93.00 143 SER A O 1
ATOM 1177 N N . LEU A 1 144 ? -19.111 0.261 15.727 1.00 92.62 144 LEU A N 1
ATOM 1178 C CA . LEU A 1 144 ? -19.767 -0.880 16.365 1.00 92.62 144 LEU A CA 1
ATOM 1179 C C . LEU A 1 144 ? -18.766 -1.745 17.130 1.00 92.62 144 LEU A C 1
ATOM 1181 O O . LEU A 1 144 ? -19.003 -2.040 18.301 1.00 92.62 144 LEU A O 1
ATOM 1185 N N . TYR A 1 145 ? -17.643 -2.102 16.510 1.00 90.75 145 TYR A N 1
ATOM 1186 C CA . TYR A 1 145 ? -16.605 -2.910 17.147 1.00 90.75 145 TYR A CA 1
ATOM 1187 C C . TYR A 1 145 ? -16.067 -2.249 18.425 1.00 90.75 145 TYR A C 1
ATOM 1189 O O . TYR A 1 145 ? -16.071 -2.862 19.490 1.00 90.75 145 TYR A O 1
ATOM 1197 N N . LEU A 1 146 ? -15.697 -0.966 18.357 1.00 90.50 146 LEU A N 1
ATOM 1198 C CA . LEU A 1 146 ? -15.199 -0.221 19.517 1.00 90.50 146 LEU A CA 1
ATOM 1199 C C . LEU A 1 146 ? -16.251 -0.110 20.631 1.00 90.50 146 LEU A C 1
ATOM 1201 O O . LEU A 1 146 ? -15.912 -0.215 21.811 1.00 90.50 146 LEU A O 1
ATOM 1205 N N . SER A 1 147 ? -17.530 0.051 20.274 1.00 89.44 147 SER A N 1
ATOM 1206 C CA . SER A 1 147 ? -18.618 0.066 21.257 1.00 89.44 147 SER A CA 1
ATOM 1207 C C . SER A 1 147 ? -18.782 -1.289 21.959 1.00 89.44 147 SER A C 1
ATOM 1209 O O . SER A 1 147 ? -18.940 -1.326 23.177 1.00 89.44 147 SER A O 1
ATOM 1211 N N . GLN A 1 148 ? -18.654 -2.408 21.240 1.00 88.06 148 GLN A N 1
ATOM 1212 C CA . GLN A 1 148 ? -18.744 -3.752 21.819 1.00 88.06 148 GLN A CA 1
ATOM 1213 C C . GLN A 1 148 ? -17.582 -4.046 22.769 1.00 88.06 148 GLN A C 1
ATOM 1215 O O . GLN A 1 148 ? -17.811 -4.557 23.864 1.00 88.06 148 GLN A O 1
ATOM 1220 N N . SER A 1 149 ? -16.356 -3.670 22.403 1.00 76.06 149 SER A N 1
ATOM 1221 C CA . SER A 1 149 ? -15.190 -3.818 23.283 1.00 76.06 149 SER A CA 1
ATOM 1222 C C . SER A 1 149 ? -15.338 -2.995 24.565 1.00 76.06 149 SER A C 1
ATOM 1224 O O . SER A 1 149 ? -15.001 -3.475 25.645 1.00 76.06 149 SER A O 1
ATOM 1226 N N . SER A 1 150 ? -15.930 -1.796 24.474 1.00 70.31 150 SER A N 1
ATOM 1227 C CA . SER A 1 150 ? -16.224 -0.969 25.653 1.00 70.31 150 SER A CA 1
ATOM 1228 C C . SER A 1 150 ? -17.271 -1.593 26.585 1.00 70.31 150 SER A C 1
ATOM 1230 O O . SER A 1 150 ? -17.160 -1.469 27.802 1.00 70.31 150 SER A O 1
ATOM 1232 N N . ILE A 1 151 ? -18.261 -2.299 26.024 1.00 67.62 151 ILE A N 1
ATOM 1233 C CA . ILE A 1 151 ? -19.325 -2.979 26.777 1.00 67.62 151 ILE A CA 1
ATOM 1234 C C . ILE A 1 151 ? -18.799 -4.265 27.424 1.00 67.62 151 ILE A C 1
ATOM 1236 O O . ILE A 1 151 ? -19.175 -4.587 28.549 1.00 67.62 151 ILE A O 1
ATOM 1240 N N . ASN A 1 152 ? -17.922 -4.991 26.728 1.00 62.44 152 ASN A N 1
ATOM 1241 C CA . ASN A 1 152 ? -17.438 -6.295 27.171 1.00 62.44 152 ASN A CA 1
ATOM 1242 C C . ASN A 1 152 ? -16.261 -6.219 28.155 1.00 62.44 152 ASN A C 1
ATOM 1244 O O . ASN A 1 152 ? -15.936 -7.241 28.753 1.00 62.44 152 ASN A O 1
ATOM 1248 N N . GLY A 1 153 ? -15.625 -5.054 28.344 1.00 56.84 153 GLY A N 1
ATOM 1249 C CA . GLY A 1 153 ? -14.528 -4.878 29.308 1.00 56.84 153 GLY A CA 1
ATOM 1250 C C . GLY A 1 153 ? -13.360 -5.855 29.110 1.00 56.84 153 GLY A C 1
ATOM 1251 O O . GLY A 1 153 ? -12.629 -6.134 30.058 1.00 56.84 153 GLY A O 1
ATOM 1252 N N . VAL A 1 154 ? -13.221 -6.422 27.906 1.00 52.44 154 VAL A N 1
ATOM 1253 C CA . VAL A 1 154 ? -12.152 -7.364 27.578 1.00 52.44 154 VAL A CA 1
ATOM 1254 C C . VAL A 1 154 ? -10.931 -6.536 27.221 1.00 52.44 154 VAL A C 1
ATOM 1256 O O . VAL A 1 154 ? -10.888 -5.890 26.176 1.00 52.44 154 VAL A O 1
ATOM 1259 N N . ASP A 1 155 ? -9.988 -6.539 28.155 1.00 48.88 155 ASP A N 1
ATOM 1260 C CA . ASP A 1 155 ? -8.663 -5.953 28.035 1.00 48.88 155 ASP A CA 1
ATOM 1261 C C . ASP A 1 155 ? -8.001 -6.413 26.727 1.00 48.88 155 ASP A C 1
ATOM 1263 O O . ASP A 1 155 ? -8.005 -7.597 26.368 1.00 48.88 155 ASP A O 1
ATOM 1267 N N . ASP A 1 156 ? -7.486 -5.430 26.003 1.00 51.88 156 ASP A N 1
ATOM 1268 C CA . ASP A 1 156 ? -6.873 -5.517 24.684 1.00 51.88 156 ASP A CA 1
ATOM 1269 C C . ASP A 1 156 ? -5.625 -6.414 24.756 1.00 51.88 156 ASP A C 1
ATOM 1271 O O . ASP A 1 156 ? -4.553 -5.990 25.185 1.00 51.88 156 ASP A O 1
ATOM 1275 N N . GLY A 1 157 ? -5.770 -7.702 24.433 1.00 50.28 157 GLY A N 1
ATOM 1276 C CA . GLY A 1 157 ? -4.649 -8.635 24.571 1.00 50.28 157 GLY A CA 1
ATOM 1277 C C . GLY A 1 157 ? -4.764 -9.984 23.876 1.00 50.28 157 GLY A C 1
ATOM 1278 O O . GLY A 1 157 ? -3.735 -10.590 23.595 1.00 50.28 157 GLY A O 1
ATOM 1279 N N . MET A 1 158 ? -5.956 -10.484 23.556 1.00 49.53 158 MET A N 1
ATOM 1280 C CA . MET A 1 158 ? -6.087 -11.765 22.857 1.00 49.53 158 MET A CA 1
ATOM 1281 C C . MET A 1 158 ? -7.496 -11.918 22.300 1.00 49.53 158 MET A C 1
ATOM 1283 O O . MET A 1 158 ? -8.402 -12.159 23.083 1.00 49.53 158 MET A O 1
ATOM 1287 N N . LEU A 1 159 ? -7.663 -11.900 20.974 1.00 53.88 159 LEU A N 1
ATOM 1288 C CA . LEU A 1 159 ? -8.429 -12.953 20.301 1.00 53.88 159 LEU A CA 1
ATOM 1289 C C . LEU A 1 159 ? -7.858 -13.229 18.893 1.00 53.88 159 LEU A C 1
ATOM 1291 O O . LEU A 1 159 ? -7.597 -12.289 18.141 1.00 53.88 159 LEU A O 1
ATOM 1295 N N . PRO A 1 160 ? -7.637 -14.512 18.546 1.00 49.56 160 PRO A N 1
ATOM 1296 C CA . PRO A 1 160 ? -7.109 -14.948 17.261 1.00 49.56 16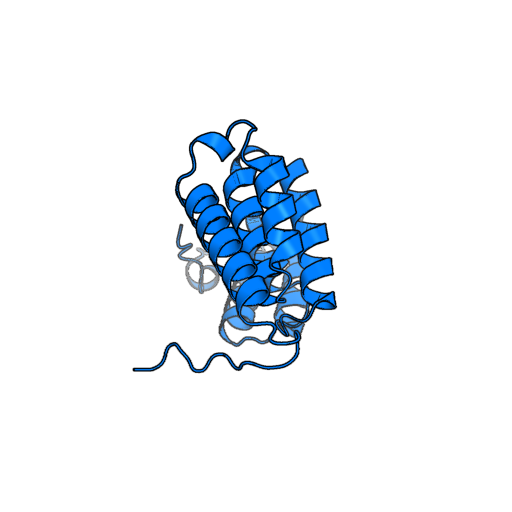0 PRO A CA 1
ATOM 1297 C C . PRO A 1 160 ? -8.183 -14.877 16.169 1.00 49.56 160 PRO A C 1
ATOM 1299 O O . PRO A 1 160 ? -9.381 -14.938 16.440 1.00 49.56 160 PRO A O 1
ATOM 1302 N N . PHE A 1 161 ? -7.726 -14.792 14.923 1.00 47.62 161 PHE A N 1
ATOM 1303 C CA . PHE A 1 161 ? -8.480 -14.744 13.662 1.00 47.62 161 PHE A CA 1
ATOM 1304 C C . PHE A 1 161 ? -9.442 -15.935 13.387 1.00 47.62 161 PHE A C 1
ATOM 1306 O O . PHE A 1 161 ? -9.872 -16.126 12.252 1.00 47.62 161 PHE A O 1
ATOM 1313 N N . ASP A 1 162 ? -9.839 -16.718 14.389 1.00 39.97 162 ASP A N 1
ATOM 1314 C CA . ASP A 1 162 ? -10.541 -17.999 14.217 1.00 39.97 162 ASP A CA 1
ATOM 1315 C C . ASP A 1 162 ? -12.070 -17.894 14.057 1.00 39.97 162 ASP A C 1
ATOM 1317 O O . ASP A 1 162 ? -12.762 -18.907 14.039 1.00 39.97 162 ASP A O 1
ATOM 1321 N N . VAL A 1 163 ? -12.642 -16.697 13.893 1.00 45.78 163 VAL A N 1
ATOM 1322 C CA . VAL A 1 163 ? -14.109 -16.545 13.756 1.00 45.78 163 VAL A CA 1
ATOM 1323 C C . VAL A 1 163 ? -14.600 -16.679 12.299 1.00 45.78 163 VAL A C 1
ATOM 1325 O O . VAL A 1 163 ? -15.802 -16.723 12.059 1.00 45.78 163 VAL A O 1
ATOM 1328 N N . PHE A 1 164 ? -13.707 -16.819 11.310 1.00 41.03 164 PHE A N 1
ATOM 1329 C CA . PHE A 1 164 ? -14.092 -16.900 9.886 1.00 41.03 164 PHE A CA 1
ATOM 1330 C C . PHE A 1 164 ? -13.793 -18.239 9.186 1.00 41.03 164 PHE A C 1
ATOM 1332 O O . PHE A 1 164 ? -13.682 -18.275 7.961 1.00 41.03 164 PHE A O 1
ATOM 1339 N N . GLN A 1 165 ? -13.726 -19.355 9.918 1.00 37.31 165 GLN A N 1
ATOM 1340 C CA . GLN A 1 165 ? -13.839 -20.691 9.315 1.00 37.31 165 GLN A CA 1
ATOM 1341 C C . GLN A 1 165 ? -15.041 -21.451 9.882 1.00 37.31 165 GLN A C 1
ATOM 1343 O O . GLN A 1 165 ? -14.963 -22.065 10.943 1.00 37.31 165 GLN A O 1
ATOM 1348 N N . ALA A 1 166 ? -16.140 -21.422 9.129 1.00 34.97 166 ALA A N 1
ATOM 1349 C CA . ALA A 1 166 ? -17.211 -22.412 9.157 1.00 34.97 166 ALA A CA 1
ATOM 1350 C C . ALA A 1 166 ? -17.704 -22.637 7.722 1.00 34.97 166 ALA A C 1
ATOM 1352 O O . ALA A 1 166 ? -17.849 -21.626 6.995 1.00 34.97 166 ALA A O 1
#

pLDDT: mean 80.95, std 15.16, range [32.59, 93.12]

Secondary structure (DSSP, 8-state):
-----TTHHHH--TT--HHHHHHHHHHHHHHHHHHTT-HHHHHHHHHHHHT-TT--GGGGHHHHHHHSS-S---HHHHHHHHHHHHHHHHH-GGGHHHHHHHHHHHHHHTT-HHHHHHHHHHHTTSTTGGG-HHHHHHHHHHHHHHHHHHHHT--TT---SGGG--